Protein AF-A0A6P0LM79-F1 (afdb_monomer_lite)

pLDDT: mean 77.51, std 13.38, range [40.81, 94.69]

Sequence (126 aa):
MEVVPFTPPSRPTEFSALGYLFGRFDPNPSQEPNRSVKGTLVLKQGISFSAYMHQPLWKKLSTNPSFGEKKVYLWRVYFRITKAGKLAQIQIKKFIPLEGKTTLRHSPSDKRVDQFRVRGLIHDVK

Radius of gyration: 17.4 Å; chains: 1; bounding box: 37×23×60 Å

Structure (mmCIF, N/CA/C/O backbone):
data_AF-A0A6P0LM79-F1
#
_entry.id   AF-A0A6P0LM79-F1
#
loop_
_atom_site.group_PDB
_atom_site.id
_atom_site.type_symbol
_atom_site.label_atom_id
_atom_site.label_alt_id
_atom_site.label_comp_id
_atom_site.label_asym_id
_atom_site.label_entity_id
_atom_site.label_seq_id
_atom_site.pdbx_PDB_ins_code
_atom_site.Cartn_x
_atom_site.Cartn_y
_atom_site.Cartn_z
_atom_site.occupancy
_atom_site.B_iso_or_equiv
_atom_site.auth_seq_id
_atom_site.auth_comp_id
_atom_site.auth_asym_id
_atom_site.auth_atom_id
_atom_site.pdbx_PDB_model_num
ATOM 1 N N . MET A 1 1 ? -1.493 11.142 -43.357 1.00 50.19 1 MET A N 1
ATOM 2 C CA . MET A 1 1 ? -0.809 10.870 -42.076 1.00 50.19 1 MET A CA 1
ATOM 3 C C . MET A 1 1 ? -0.569 9.377 -42.015 1.00 50.19 1 MET A C 1
ATOM 5 O O . MET A 1 1 ? -1.544 8.638 -41.981 1.00 50.19 1 MET A O 1
ATOM 9 N N . GLU A 1 2 ? 0.683 8.934 -42.094 1.00 54.84 2 GLU A N 1
ATOM 10 C CA . GLU A 1 2 ? 1.014 7.522 -41.884 1.00 54.84 2 GLU A CA 1
ATOM 11 C C . GLU A 1 2 ? 0.884 7.197 -40.396 1.00 54.84 2 GLU A C 1
ATOM 13 O O . GLU A 1 2 ? 1.470 7.866 -39.542 1.00 54.84 2 GLU A O 1
ATOM 18 N N . VAL A 1 3 ? 0.062 6.198 -40.081 1.00 57.62 3 VAL A N 1
ATOM 19 C CA . VAL A 1 3 ? -0.079 5.684 -38.720 1.00 57.62 3 VAL A CA 1
ATOM 20 C C . VAL A 1 3 ? 1.075 4.720 -38.499 1.00 57.62 3 VAL A C 1
ATOM 22 O O . VAL A 1 3 ? 1.054 3.600 -39.004 1.00 57.62 3 VAL A O 1
ATOM 25 N N . VAL A 1 4 ? 2.095 5.157 -37.766 1.00 69.44 4 VAL A N 1
ATOM 26 C CA . VAL A 1 4 ? 3.175 4.262 -37.342 1.00 69.44 4 VAL A CA 1
ATOM 27 C C . VAL A 1 4 ? 2.585 3.252 -36.348 1.00 69.44 4 VAL A C 1
ATOM 29 O O . VAL A 1 4 ? 2.022 3.672 -35.330 1.00 69.44 4 VAL A O 1
ATOM 32 N N . PRO A 1 5 ? 2.671 1.936 -36.613 1.00 74.00 5 PRO A N 1
ATOM 33 C CA . PRO A 1 5 ? 2.146 0.938 -35.698 1.00 74.00 5 PRO A CA 1
ATOM 34 C C . PRO A 1 5 ? 2.926 0.972 -34.382 1.00 74.00 5 PRO A C 1
ATOM 36 O O . PRO A 1 5 ? 4.158 0.921 -34.358 1.00 74.00 5 PRO A O 1
ATOM 39 N N . PHE A 1 6 ? 2.196 1.057 -33.268 1.00 72.31 6 PHE A N 1
ATOM 40 C CA . PHE A 1 6 ? 2.793 0.966 -31.942 1.00 72.31 6 PHE A CA 1
ATOM 41 C C . PHE A 1 6 ? 3.460 -0.401 -31.787 1.00 72.31 6 PHE A C 1
ATOM 43 O O . PHE A 1 6 ? 2.789 -1.434 -31.797 1.00 72.31 6 PHE A O 1
ATOM 50 N N . THR A 1 7 ? 4.780 -0.396 -31.626 1.00 68.75 7 THR A N 1
ATOM 51 C CA . THR A 1 7 ? 5.543 -1.608 -31.342 1.00 68.75 7 THR A CA 1
ATOM 52 C C . THR A 1 7 ? 5.870 -1.610 -29.851 1.00 68.75 7 THR A C 1
ATOM 54 O O . THR A 1 7 ? 6.510 -0.667 -29.378 1.00 68.75 7 THR A O 1
ATOM 57 N N . PRO A 1 8 ? 5.410 -2.604 -29.071 1.00 64.19 8 PRO A N 1
ATOM 58 C CA . PRO A 1 8 ? 5.726 -2.656 -27.654 1.00 64.19 8 PRO A CA 1
ATOM 59 C C . PRO A 1 8 ? 7.247 -2.782 -27.455 1.00 64.19 8 PRO A C 1
ATOM 61 O O . PRO A 1 8 ? 7.917 -3.462 -28.237 1.00 64.19 8 PRO A O 1
ATOM 64 N N . PRO A 1 9 ? 7.812 -2.139 -26.420 1.00 67.62 9 PRO A N 1
ATOM 65 C CA . PRO A 1 9 ? 9.248 -2.160 -26.181 1.00 67.62 9 PRO A CA 1
ATOM 66 C C . PRO A 1 9 ? 9.741 -3.588 -25.913 1.00 67.62 9 PRO A C 1
ATOM 68 O O . PRO A 1 9 ? 9.117 -4.352 -25.179 1.00 67.62 9 PRO A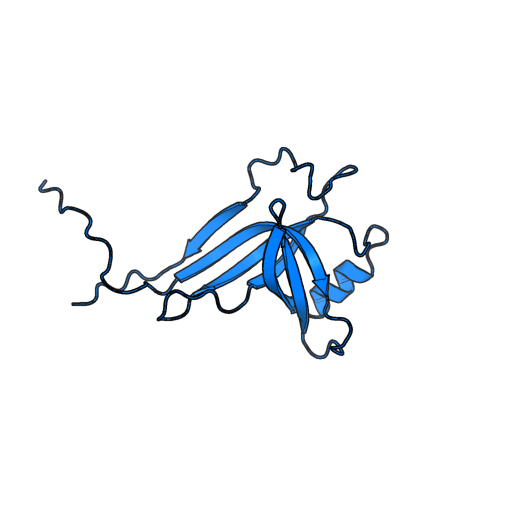 O 1
ATOM 71 N N . SER A 1 10 ? 10.906 -3.931 -26.471 1.00 71.94 10 SER A N 1
ATOM 72 C CA . SER A 1 10 ? 11.532 -5.259 -26.347 1.00 71.94 10 SER A CA 1
ATOM 73 C C . SER A 1 10 ? 12.045 -5.578 -24.936 1.00 71.94 10 SER A C 1
ATOM 75 O O . SER A 1 10 ? 12.388 -6.721 -24.634 1.00 71.94 10 SER A O 1
ATOM 77 N N . ARG A 1 11 ? 12.111 -4.573 -24.055 1.00 66.62 11 ARG A N 1
ATOM 78 C CA . ARG A 1 11 ? 12.527 -4.696 -22.654 1.00 66.62 11 ARG A CA 1
ATOM 79 C C . ARG A 1 11 ? 11.530 -3.978 -21.742 1.00 66.62 11 ARG A C 1
ATOM 81 O O . ARG A 1 11 ? 10.950 -2.976 -22.164 1.00 66.62 11 ARG A O 1
ATOM 88 N N . PRO A 1 12 ? 11.356 -4.428 -20.486 1.00 69.06 12 PRO A N 1
ATOM 89 C CA . PRO A 1 12 ? 10.475 -3.755 -19.541 1.00 69.06 12 PRO A CA 1
ATOM 90 C C . PRO A 1 12 ? 10.884 -2.290 -19.342 1.00 69.06 12 PRO A C 1
ATOM 92 O O . PRO A 1 12 ? 12.010 -1.993 -18.943 1.00 69.06 12 PRO A O 1
ATOM 95 N N . THR A 1 13 ? 9.965 -1.367 -19.617 1.00 70.38 13 THR A N 1
ATOM 96 C CA . THR A 1 13 ? 10.197 0.071 -19.446 1.00 70.38 13 THR A CA 1
ATOM 97 C C . THR A 1 13 ? 10.089 0.446 -17.982 1.00 70.38 13 THR A C 1
ATOM 99 O O . THR A 1 13 ? 9.066 0.178 -17.364 1.00 70.38 13 THR A O 1
ATOM 102 N N . GLU A 1 14 ? 11.090 1.123 -17.421 1.00 74.31 14 GLU A N 1
ATOM 103 C CA . GLU A 1 14 ? 10.956 1.657 -16.069 1.00 74.31 14 GLU A CA 1
ATOM 104 C C . GLU A 1 14 ? 9.824 2.686 -15.992 1.00 74.31 14 GLU A C 1
ATOM 106 O O . GLU A 1 14 ? 9.811 3.695 -16.697 1.00 74.31 14 GLU A O 1
ATOM 111 N N . PHE A 1 15 ? 8.895 2.476 -15.066 1.00 77.38 15 PHE A N 1
ATOM 112 C CA . PHE A 1 15 ? 7.889 3.471 -14.738 1.00 77.38 15 PHE A CA 1
ATOM 113 C C . PHE A 1 15 ? 7.689 3.579 -13.232 1.00 77.38 15 PHE A C 1
ATOM 115 O O . PHE A 1 15 ? 8.032 2.693 -12.442 1.00 77.38 15 PHE A O 1
ATOM 122 N N . SER A 1 16 ? 7.106 4.703 -12.843 1.00 82.00 16 SER A N 1
ATOM 123 C CA . SER A 1 16 ? 6.548 4.914 -11.519 1.00 82.00 16 SER A CA 1
ATOM 124 C C . SER A 1 16 ? 5.048 5.137 -11.639 1.00 82.00 16 SER A C 1
ATOM 126 O O . SER A 1 16 ? 4.558 5.606 -12.664 1.00 82.00 16 SER A O 1
ATOM 128 N N . ALA A 1 17 ? 4.292 4.803 -10.607 1.00 86.00 17 ALA A N 1
ATOM 129 C CA . ALA A 1 17 ? 2.864 5.063 -10.586 1.00 86.00 17 ALA A CA 1
ATOM 130 C C . ALA A 1 17 ? 2.444 5.593 -9.224 1.00 86.00 17 ALA A C 1
ATOM 132 O O . ALA A 1 17 ? 2.979 5.200 -8.185 1.00 86.00 17 ALA A O 1
ATOM 133 N N . LEU A 1 18 ? 1.471 6.498 -9.249 1.00 88.62 18 LEU A N 1
ATOM 134 C CA . LEU A 1 18 ? 0.784 6.999 -8.073 1.00 88.62 18 LEU A CA 1
ATOM 135 C C . LEU A 1 18 ? -0.700 6.706 -8.246 1.00 88.62 18 LEU A C 1
ATOM 137 O O . LEU A 1 18 ? -1.300 7.134 -9.229 1.00 88.62 18 LEU A O 1
ATOM 141 N N . GLY A 1 19 ? -1.296 6.004 -7.298 1.00 88.12 19 GLY A N 1
ATOM 142 C CA . GLY A 1 19 ? -2.683 5.580 -7.422 1.00 88.12 19 GLY A CA 1
ATOM 143 C C . GLY A 1 19 ? -3.321 5.278 -6.088 1.00 88.12 19 GLY A C 1
ATOM 144 O O . GLY A 1 19 ? -2.762 5.601 -5.035 1.00 88.12 19 GLY A O 1
ATOM 145 N N . TYR A 1 20 ? -4.496 4.671 -6.154 1.00 88.62 20 TYR A N 1
ATOM 146 C CA . TYR A 1 20 ? -5.235 4.223 -4.989 1.00 88.62 20 TYR A CA 1
ATOM 147 C C . TYR A 1 20 ? -5.414 2.711 -5.027 1.00 88.62 20 TYR A C 1
ATOM 149 O O . TYR A 1 20 ? -5.761 2.166 -6.064 1.00 88.62 20 TYR A O 1
ATOM 157 N N . LEU A 1 21 ? -5.187 2.056 -3.893 1.00 89.56 21 LEU A N 1
ATOM 158 C CA . LEU A 1 21 ? -5.421 0.628 -3.705 1.00 89.56 21 LEU A CA 1
ATOM 159 C C . LEU A 1 21 ? -6.375 0.409 -2.541 1.00 89.56 21 LEU A C 1
ATOM 161 O O . LEU A 1 21 ? -6.172 0.964 -1.459 1.00 89.56 21 LEU A O 1
ATOM 165 N N . PHE A 1 22 ? -7.393 -0.419 -2.746 1.00 88.94 22 PHE A N 1
ATOM 166 C CA . PHE A 1 22 ? -8.280 -0.850 -1.671 1.00 88.94 22 PHE A CA 1
ATOM 167 C C . PHE A 1 22 ? -7.721 -2.096 -0.978 1.00 88.94 22 PHE A C 1
ATOM 169 O O . PHE A 1 22 ? -7.542 -3.141 -1.604 1.00 88.94 22 PHE A O 1
ATOM 176 N N . GLY A 1 23 ? -7.471 -2.010 0.328 1.00 90.31 23 GLY A N 1
ATOM 177 C CA . GLY A 1 23 ? -6.933 -3.158 1.048 1.00 90.31 23 GLY A CA 1
ATOM 178 C C . GLY A 1 23 ? -6.688 -2.938 2.531 1.00 90.31 23 GLY A C 1
ATOM 179 O O . GLY A 1 23 ? -7.041 -1.906 3.105 1.00 90.31 23 GLY A O 1
ATOM 180 N N . ARG A 1 24 ? -6.043 -3.922 3.146 1.00 92.12 24 ARG A N 1
ATOM 181 C CA . ARG A 1 24 ? -5.604 -3.928 4.543 1.00 92.12 24 ARG A CA 1
ATOM 182 C C . ARG A 1 24 ? -4.081 -3.902 4.597 1.00 92.12 24 ARG A C 1
ATOM 184 O O . ARG A 1 24 ? -3.439 -4.604 3.824 1.00 92.12 24 ARG A O 1
ATOM 191 N N . PHE A 1 25 ? -3.516 -3.109 5.500 1.00 91.94 25 PHE A N 1
ATOM 192 C CA . PHE A 1 25 ? -2.076 -3.097 5.741 1.00 91.94 25 PHE A CA 1
ATOM 193 C C . PHE A 1 25 ? -1.756 -3.843 7.035 1.00 91.94 25 PHE A C 1
ATOM 195 O O . PHE A 1 25 ? -2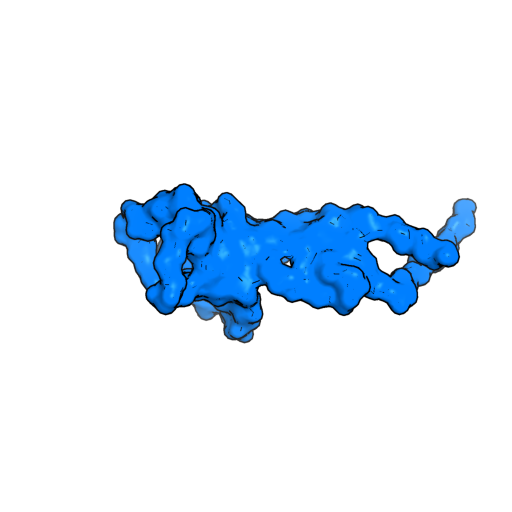.185 -3.417 8.105 1.00 91.94 25 PHE A O 1
ATOM 202 N N . ASP A 1 26 ? -0.985 -4.918 6.910 1.00 91.44 26 ASP A N 1
ATOM 203 C CA . ASP A 1 26 ? -0.535 -5.770 8.004 1.00 91.44 26 ASP A CA 1
ATOM 204 C C . ASP A 1 26 ? 0.931 -5.412 8.327 1.00 91.44 26 ASP A C 1
ATOM 206 O O . ASP A 1 26 ? 1.830 -5.774 7.556 1.00 91.44 26 ASP A O 1
ATOM 210 N N . PRO A 1 27 ? 1.207 -4.639 9.396 1.00 89.75 27 PRO A N 1
ATOM 211 C CA . PRO A 1 27 ? 2.569 -4.247 9.762 1.00 89.75 27 PRO A CA 1
ATOM 212 C C . PRO A 1 27 ? 3.391 -5.467 10.202 1.00 89.75 27 PRO A C 1
ATOM 214 O O . PRO A 1 27 ? 2.862 -6.394 10.809 1.00 89.75 27 PRO A O 1
ATOM 217 N N . ASN A 1 28 ? 4.698 -5.462 9.933 1.00 87.69 28 ASN A N 1
ATOM 218 C CA . ASN A 1 28 ? 5.594 -6.498 10.440 1.00 87.69 28 ASN A CA 1
ATOM 219 C C . ASN A 1 28 ? 5.872 -6.252 11.941 1.00 87.69 28 ASN A C 1
ATOM 221 O O . ASN A 1 28 ? 6.497 -5.237 12.263 1.00 87.69 28 ASN A O 1
ATOM 225 N N . PRO A 1 29 ? 5.444 -7.149 12.851 1.00 72.31 29 PRO A N 1
ATOM 226 C CA . PRO A 1 29 ? 5.555 -6.942 14.297 1.00 72.31 29 PRO A CA 1
ATOM 227 C C . PRO A 1 29 ? 7.001 -6.975 14.805 1.00 72.31 29 PRO A C 1
ATOM 229 O O . PRO A 1 29 ? 7.300 -6.396 15.843 1.00 72.31 29 PRO A O 1
ATOM 232 N N . SER A 1 30 ? 7.914 -7.619 14.075 1.00 67.38 30 SER A N 1
ATOM 233 C CA . SER A 1 30 ? 9.305 -7.822 14.500 1.00 67.38 30 SER A CA 1
ATOM 234 C C . SER A 1 30 ? 10.229 -6.642 14.184 1.00 67.38 30 SER A C 1
ATOM 236 O O . SER A 1 30 ? 11.442 -6.759 14.340 1.00 67.38 30 SER A O 1
ATOM 238 N N . GLN A 1 31 ? 9.696 -5.525 13.682 1.00 66.44 31 GLN A N 1
ATOM 239 C CA . GLN A 1 31 ? 10.507 -4.393 13.250 1.00 66.44 31 GLN A CA 1
ATOM 240 C C . GLN A 1 31 ? 10.186 -3.149 14.076 1.00 66.44 31 GLN A C 1
ATOM 242 O O . GLN A 1 31 ? 9.116 -2.557 13.927 1.00 66.44 31 GLN A O 1
ATOM 247 N N . GLU A 1 32 ? 11.140 -2.715 14.906 1.00 61.19 32 GLU A N 1
ATOM 248 C CA . GLU A 1 32 ? 11.034 -1.416 15.565 1.00 61.19 32 GLU A CA 1
ATOM 249 C C . GLU A 1 32 ? 10.929 -0.312 14.500 1.00 61.19 32 GLU A C 1
ATOM 251 O O . GLU A 1 32 ? 11.783 -0.216 13.602 1.00 61.19 32 GLU A O 1
ATOM 256 N N . PRO A 1 33 ? 9.887 0.536 14.545 1.00 62.78 33 PRO A N 1
ATOM 257 C CA . PRO A 1 33 ? 9.738 1.590 13.562 1.00 62.78 33 PRO A CA 1
ATOM 258 C C . PRO A 1 33 ? 10.821 2.635 13.814 1.00 62.78 33 PRO A C 1
ATOM 260 O O . PRO A 1 33 ? 10.646 3.479 14.677 1.00 62.78 33 PRO A O 1
ATOM 263 N N . ASN A 1 34 ? 11.925 2.632 13.070 1.00 71.19 34 ASN A N 1
ATOM 264 C CA . ASN A 1 34 ? 12.917 3.706 13.211 1.00 71.19 34 ASN A CA 1
ATOM 265 C C . ASN A 1 34 ? 12.572 4.882 12.270 1.00 71.19 34 ASN A C 1
ATOM 267 O O . ASN A 1 34 ? 12.278 5.991 12.706 1.00 71.19 34 ASN A O 1
ATOM 271 N N . ARG A 1 35 ? 12.464 4.627 10.953 1.00 82.31 35 ARG A N 1
ATOM 272 C CA . ARG A 1 35 ? 12.046 5.634 9.938 1.00 82.31 35 ARG A CA 1
ATOM 273 C C . ARG A 1 35 ? 10.761 5.281 9.182 1.00 82.31 35 ARG A C 1
ATOM 275 O O . ARG A 1 35 ? 10.055 6.161 8.677 1.00 82.31 35 ARG A O 1
ATOM 282 N N . SER A 1 36 ? 10.448 3.996 9.091 1.00 88.56 36 SER A N 1
ATOM 283 C CA . SER A 1 36 ? 9.286 3.475 8.374 1.00 88.56 36 SER A CA 1
ATOM 284 C C . SER A 1 36 ? 8.811 2.178 9.005 1.00 88.56 36 SER A C 1
ATOM 286 O O . SER A 1 36 ? 9.640 1.367 9.408 1.00 88.56 36 SER A O 1
ATOM 288 N N . VAL A 1 37 ? 7.502 1.960 9.001 1.00 90.31 37 VAL A N 1
ATOM 289 C CA . VAL A 1 37 ? 6.892 0.659 9.281 1.00 90.31 37 VAL A CA 1
ATOM 290 C C . VAL A 1 37 ? 6.795 -0.102 7.970 1.00 90.31 37 VAL A C 1
ATOM 292 O O . VAL A 1 37 ? 6.169 0.387 7.026 1.00 90.31 37 VAL A O 1
ATOM 295 N N . LYS A 1 38 ? 7.430 -1.272 7.893 1.00 92.25 38 LYS A N 1
ATOM 296 C CA . LYS A 1 38 ? 7.259 -2.204 6.772 1.00 92.25 38 LYS A CA 1
ATOM 297 C C . LYS A 1 38 ? 6.160 -3.206 7.103 1.00 92.25 38 LYS A C 1
ATOM 299 O O . LYS A 1 38 ? 5.860 -3.445 8.268 1.00 92.25 38 LYS A O 1
ATOM 304 N N . GLY A 1 39 ? 5.569 -3.788 6.076 1.00 92.62 39 GLY A N 1
ATOM 305 C CA . GLY A 1 39 ? 4.508 -4.768 6.222 1.00 92.62 39 GLY A CA 1
ATOM 306 C C . GLY A 1 39 ? 4.011 -5.255 4.872 1.00 92.62 39 GLY A C 1
ATOM 307 O O . GLY A 1 39 ? 4.668 -5.069 3.843 1.00 92.62 39 GLY A O 1
ATOM 308 N N . THR A 1 40 ? 2.821 -5.833 4.887 1.00 93.50 40 THR A N 1
ATOM 309 C CA . THR A 1 40 ? 2.164 -6.389 3.708 1.00 93.50 40 THR A CA 1
ATOM 310 C C . THR A 1 40 ? 0.863 -5.645 3.454 1.00 93.50 40 THR A C 1
ATOM 312 O O . THR A 1 40 ? 0.042 -5.485 4.351 1.00 93.50 40 THR A O 1
ATOM 315 N N . LEU A 1 41 ? 0.658 -5.182 2.223 1.00 92.75 41 LEU A N 1
ATOM 316 C CA . LEU A 1 41 ? -0.622 -4.644 1.775 1.00 92.75 41 LEU A CA 1
ATOM 317 C C . LEU A 1 41 ? -1.415 -5.757 1.082 1.00 92.75 41 LEU A C 1
ATOM 319 O O . LEU A 1 41 ? -1.021 -6.197 0.004 1.00 92.75 41 LEU A O 1
ATOM 323 N N . VAL A 1 42 ? -2.518 -6.187 1.695 1.00 91.75 42 VAL A N 1
ATOM 324 C CA . VAL A 1 42 ? -3.405 -7.260 1.218 1.00 91.75 42 VAL A CA 1
ATOM 325 C C . VAL A 1 42 ? -4.652 -6.660 0.566 1.00 91.75 42 VAL A C 1
ATOM 327 O O . VAL A 1 42 ? -5.364 -5.868 1.188 1.00 91.75 42 VAL A O 1
ATOM 330 N N . LEU A 1 43 ? -4.933 -7.039 -0.680 1.00 89.38 43 LEU A N 1
ATOM 331 C CA . LEU A 1 43 ? -6.070 -6.556 -1.473 1.00 89.38 43 LEU A CA 1
ATOM 332 C C . LEU A 1 43 ? -7.255 -7.545 -1.470 1.00 89.38 43 LEU A C 1
ATOM 334 O O . LEU A 1 43 ? -7.154 -8.673 -0.988 1.00 89.38 43 LEU A O 1
ATOM 338 N N . LYS A 1 44 ? -8.391 -7.134 -2.057 1.00 78.44 44 LYS A N 1
ATOM 339 C CA . LYS A 1 44 ? -9.677 -7.875 -2.121 1.00 78.44 44 LYS A CA 1
ATOM 340 C C . LYS A 1 44 ? -9.597 -9.308 -2.687 1.00 78.44 44 LYS A C 1
ATOM 342 O O . LYS A 1 44 ? -10.479 -10.116 -2.420 1.00 78.44 44 LYS A O 1
ATOM 347 N N . GLN A 1 45 ? -8.546 -9.642 -3.429 1.00 72.94 45 GLN A N 1
ATOM 348 C CA . GLN A 1 45 ? -8.368 -10.942 -4.091 1.00 72.94 45 GLN A CA 1
ATOM 349 C C . GLN A 1 45 ? -7.258 -11.794 -3.452 1.00 72.94 45 GLN A C 1
ATOM 351 O O . GLN A 1 45 ? -6.776 -12.741 -4.060 1.00 72.94 45 GLN A O 1
ATOM 356 N N . GLY A 1 46 ? -6.787 -11.427 -2.255 1.00 77.00 46 GLY A N 1
ATOM 357 C CA . GLY A 1 46 ? -5.637 -12.080 -1.615 1.00 77.00 46 GLY A CA 1
ATOM 358 C C . GLY A 1 46 ? -4.283 -11.678 -2.211 1.00 77.00 46 GLY A C 1
ATOM 359 O O . GLY A 1 46 ? -3.240 -12.024 -1.656 1.00 77.00 46 GLY A O 1
ATOM 360 N N . ILE A 1 47 ? -4.285 -10.887 -3.292 1.00 85.81 47 ILE A N 1
ATOM 361 C CA . ILE A 1 47 ? -3.081 -10.263 -3.847 1.00 85.81 47 ILE A CA 1
ATOM 362 C C . ILE A 1 47 ? -2.414 -9.444 -2.748 1.00 85.81 47 ILE A C 1
ATOM 364 O O . ILE A 1 47 ? -3.055 -8.617 -2.097 1.00 85.81 47 ILE A O 1
ATOM 368 N N . SER A 1 48 ? -1.125 -9.692 -2.555 1.00 90.69 48 SER A N 1
ATOM 369 C CA . SER A 1 48 ? -0.352 -9.118 -1.467 1.00 90.69 48 SER A CA 1
ATOM 370 C C . SER A 1 48 ? 0.921 -8.485 -2.003 1.00 90.69 48 SER A C 1
ATOM 372 O O . SER A 1 48 ? 1.626 -9.076 -2.820 1.00 90.69 48 SER A O 1
ATOM 374 N N . PHE A 1 49 ? 1.230 -7.285 -1.522 1.00 90.62 49 PHE A N 1
ATOM 375 C CA . PHE A 1 49 ? 2.438 -6.558 -1.890 1.00 90.62 49 PHE A CA 1
ATOM 376 C C . PHE A 1 49 ? 3.270 -6.230 -0.661 1.00 90.62 49 PHE A C 1
ATOM 378 O O . PHE A 1 49 ? 2.736 -5.795 0.360 1.00 90.62 49 PHE A O 1
ATOM 385 N N . SER A 1 50 ? 4.593 -6.350 -0.788 1.00 92.81 50 SER A N 1
ATOM 386 C CA . SER A 1 50 ? 5.499 -5.748 0.187 1.00 92.81 50 SER A CA 1
ATOM 387 C C . SER A 1 50 ? 5.322 -4.232 0.162 1.00 92.81 50 SER A C 1
ATOM 389 O O . SER A 1 50 ? 5.421 -3.594 -0.894 1.00 92.81 50 SER A O 1
ATOM 391 N N . ALA A 1 51 ? 5.047 -3.656 1.328 1.00 94.44 51 ALA A N 1
ATOM 392 C CA . ALA A 1 51 ? 4.730 -2.249 1.467 1.00 94.44 51 ALA A CA 1
ATOM 393 C C . ALA A 1 51 ? 5.421 -1.623 2.679 1.00 94.44 51 ALA A C 1
ATOM 395 O O . ALA A 1 51 ? 5.857 -2.301 3.611 1.00 94.44 51 ALA A O 1
ATOM 396 N N . TYR A 1 52 ? 5.530 -0.300 2.668 1.00 93.75 52 TYR A N 1
ATOM 397 C CA . TYR A 1 52 ? 5.976 0.457 3.827 1.00 93.75 52 TYR A CA 1
ATOM 398 C C . TYR A 1 52 ? 5.256 1.793 3.939 1.00 93.75 52 TYR A C 1
ATOM 400 O O . TYR A 1 52 ? 4.791 2.362 2.950 1.00 93.75 52 TYR A O 1
ATOM 408 N N . MET A 1 53 ? 5.229 2.333 5.151 1.00 92.94 53 MET A N 1
ATOM 409 C CA . MET A 1 53 ? 4.791 3.692 5.425 1.00 92.94 53 MET A CA 1
ATOM 410 C C . MET A 1 53 ? 5.776 4.414 6.330 1.00 92.94 53 MET A C 1
ATOM 412 O O . MET A 1 53 ? 6.426 3.811 7.180 1.00 92.94 53 MET A O 1
ATOM 416 N N . HIS A 1 54 ? 5.893 5.726 6.161 1.00 93.12 54 HIS A N 1
ATOM 417 C CA . HIS A 1 54 ? 6.741 6.524 7.039 1.00 93.12 54 HIS A CA 1
ATOM 418 C C . HIS A 1 54 ? 6.135 6.662 8.434 1.00 93.12 54 HIS A C 1
ATOM 420 O O . HIS A 1 54 ? 4.915 6.734 8.591 1.00 93.12 54 HIS A O 1
ATOM 426 N N . GLN A 1 55 ? 7.011 6.758 9.432 1.00 90.19 55 GLN A N 1
ATOM 427 C CA . GLN A 1 55 ? 6.648 6.851 10.846 1.00 90.19 55 GLN A CA 1
ATOM 428 C C . GLN A 1 55 ? 5.558 7.903 11.158 1.00 90.19 55 GLN A C 1
ATOM 430 O O . GLN A 1 55 ? 4.618 7.560 11.871 1.00 90.19 55 GLN A O 1
ATOM 435 N N . PRO A 1 56 ? 5.595 9.141 10.617 1.00 91.19 56 PRO A N 1
ATOM 436 C CA . PRO A 1 56 ? 4.548 10.132 10.890 1.00 91.19 56 PRO A CA 1
ATOM 437 C C . PRO A 1 56 ? 3.158 9.697 10.413 1.00 91.19 56 PRO A C 1
ATOM 439 O O . PRO A 1 56 ? 2.160 9.943 11.089 1.00 91.19 56 PRO A O 1
ATOM 442 N N . LEU A 1 57 ? 3.087 9.017 9.263 1.00 91.31 57 LEU A N 1
ATOM 443 C CA . LEU A 1 57 ? 1.829 8.487 8.741 1.00 91.31 57 LEU A CA 1
ATOM 444 C C . LEU A 1 57 ? 1.327 7.325 9.600 1.00 91.31 57 LEU A C 1
ATOM 446 O O . LEU A 1 57 ? 0.135 7.272 9.889 1.00 91.31 57 LEU A O 1
ATOM 450 N N . TRP A 1 58 ? 2.235 6.442 10.030 1.00 90.50 58 TRP A N 1
ATOM 451 C CA . TRP A 1 58 ? 1.902 5.352 10.944 1.00 90.50 58 TRP A CA 1
ATOM 452 C C . TRP A 1 58 ? 1.362 5.876 12.267 1.00 90.50 58 TRP A C 1
ATOM 454 O O . TRP A 1 58 ? 0.269 5.485 12.644 1.00 90.50 58 TRP A O 1
ATOM 464 N N . LYS A 1 59 ? 2.056 6.823 12.914 1.00 88.75 59 LYS A N 1
ATOM 465 C CA . LYS A 1 59 ? 1.596 7.445 14.165 1.00 88.75 59 LYS A CA 1
ATOM 466 C C . LYS A 1 59 ? 0.189 8.018 14.014 1.00 88.75 59 LYS A C 1
ATOM 468 O O . LYS A 1 59 ? -0.662 7.760 14.851 1.00 88.75 59 LYS A O 1
ATOM 473 N N . LYS A 1 60 ? -0.081 8.739 12.920 1.00 89.75 60 LYS A N 1
ATOM 474 C CA . LYS A 1 60 ? -1.414 9.295 12.633 1.00 89.75 60 LYS A CA 1
ATOM 475 C C . LYS A 1 60 ? -2.488 8.217 12.439 1.00 89.75 60 LYS A C 1
ATOM 477 O O . LYS A 1 60 ? -3.654 8.451 12.743 1.00 89.75 60 LYS A O 1
ATOM 482 N N . LEU A 1 61 ? -2.120 7.075 11.866 1.00 87.81 61 LEU A N 1
ATOM 483 C CA . LEU A 1 61 ? -3.026 5.953 11.659 1.00 87.81 61 LEU A CA 1
ATOM 484 C C . LEU A 1 61 ? -3.276 5.196 12.969 1.00 87.81 61 LEU A C 1
ATOM 486 O O . LEU A 1 61 ? -4.427 4.947 13.300 1.00 87.81 61 LEU A O 1
ATOM 490 N N . SER A 1 62 ? -2.222 4.874 13.720 1.00 84.44 62 SER A N 1
ATOM 491 C CA . SER A 1 62 ? -2.286 4.086 14.951 1.00 84.44 62 SER A CA 1
ATOM 492 C C . SER A 1 62 ? -2.982 4.818 16.096 1.00 84.44 62 SER A C 1
ATOM 494 O O . SER A 1 62 ? -3.555 4.173 16.963 1.00 84.44 62 SER A O 1
ATOM 496 N N . THR A 1 63 ? -2.953 6.156 16.110 1.00 84.88 63 THR A N 1
ATOM 497 C CA . THR A 1 63 ? -3.700 6.966 17.087 1.00 84.88 63 THR A CA 1
ATOM 498 C C . THR A 1 63 ? -5.153 7.210 16.686 1.00 84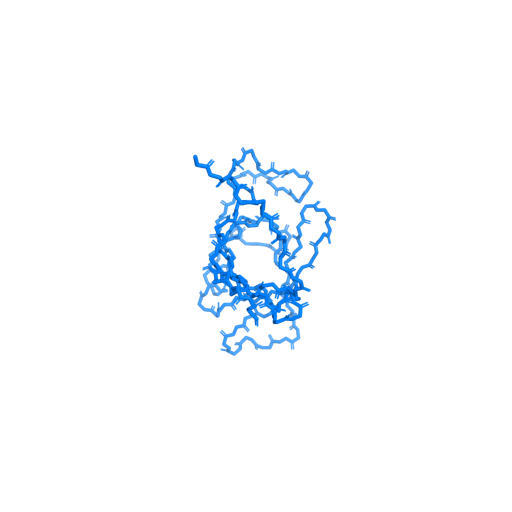.88 63 THR A C 1
ATOM 500 O O . THR A 1 63 ? -5.898 7.829 17.443 1.00 84.88 63 THR A O 1
ATOM 503 N N . ASN A 1 64 ? -5.586 6.755 15.506 1.00 80.56 64 ASN A N 1
ATOM 504 C CA . ASN A 1 64 ? -6.979 6.880 15.106 1.00 80.56 64 ASN A CA 1
ATOM 505 C C . ASN A 1 64 ? -7.832 5.901 15.941 1.00 80.56 64 ASN A C 1
ATOM 507 O O . ASN A 1 64 ? -7.604 4.698 15.847 1.00 80.56 64 ASN A O 1
ATOM 511 N N . PRO A 1 65 ? -8.852 6.359 16.692 1.00 73.06 65 PRO A N 1
ATOM 512 C CA . PRO A 1 65 ? -9.683 5.487 17.536 1.00 73.06 65 PRO A CA 1
ATOM 513 C C . PRO A 1 65 ? -10.417 4.398 16.750 1.00 73.06 65 PRO A C 1
ATOM 515 O O . PRO A 1 65 ? -10.805 3.368 17.284 1.00 73.06 65 PRO A O 1
ATOM 518 N N . SER A 1 66 ? -10.633 4.644 15.458 1.00 69.12 66 SER A N 1
ATOM 519 C CA . SER A 1 66 ? -11.269 3.710 14.540 1.00 69.12 66 SER A CA 1
ATOM 520 C C . SER A 1 66 ? -10.264 2.811 13.814 1.00 69.12 66 SER A C 1
ATOM 522 O O . SER A 1 66 ? -10.664 2.139 12.861 1.00 69.12 66 SER A O 1
ATOM 524 N N . PHE A 1 67 ? -8.978 2.850 14.166 1.00 73.50 67 PHE A N 1
ATOM 525 C CA . PHE A 1 67 ? -7.962 1.933 13.662 1.00 73.50 67 PHE A CA 1
ATOM 526 C C . PHE A 1 67 ? -8.141 0.548 14.280 1.00 73.50 67 PHE A C 1
ATOM 528 O O . PHE A 1 67 ? -8.507 0.400 15.440 1.00 73.50 67 PHE A O 1
ATOM 535 N N . GLY A 1 68 ? -7.890 -0.480 13.480 1.00 68.38 68 GLY A N 1
ATOM 536 C CA . GLY A 1 68 ? -7.885 -1.860 13.934 1.00 68.38 68 GLY A CA 1
ATOM 537 C C . GLY A 1 68 ? -7.145 -2.715 12.923 1.00 68.38 68 GLY A C 1
ATOM 538 O O . GLY A 1 68 ? -7.229 -2.460 11.721 1.00 68.38 68 GLY A O 1
ATOM 539 N N . GLU A 1 69 ? -6.444 -3.742 13.397 1.00 63.59 69 GLU A N 1
ATOM 540 C CA . GLU A 1 69 ? -5.575 -4.598 12.574 1.00 63.59 69 GLU A CA 1
ATOM 541 C C . GLU A 1 69 ? -6.296 -5.246 11.388 1.00 63.59 69 GLU A C 1
ATOM 543 O O . GLU A 1 69 ? -5.679 -5.575 10.387 1.00 63.59 69 GLU A O 1
ATOM 548 N N . LYS A 1 70 ? -7.621 -5.419 11.464 1.00 71.62 70 LYS A N 1
ATOM 549 C CA . LYS A 1 70 ? -8.435 -6.026 10.398 1.00 71.62 70 LYS A CA 1
ATOM 550 C C . LYS A 1 70 ? -9.145 -5.007 9.506 1.00 71.62 70 LYS A C 1
ATOM 552 O O . LYS A 1 70 ? -9.947 -5.397 8.658 1.00 71.62 70 LYS A O 1
ATOM 557 N N . LYS A 1 71 ? -8.885 -3.712 9.691 1.00 83.31 71 LYS A N 1
ATOM 558 C CA . LYS A 1 71 ? -9.595 -2.655 8.976 1.00 83.31 71 LYS A CA 1
ATOM 559 C C . LYS A 1 71 ? -9.009 -2.415 7.589 1.00 83.31 71 LYS A C 1
ATOM 561 O O . LYS A 1 71 ? -7.797 -2.421 7.384 1.00 83.31 71 LYS A O 1
ATOM 566 N N . VAL A 1 72 ? -9.902 -2.179 6.637 1.00 88.00 72 VAL A N 1
ATOM 567 C CA . VAL A 1 72 ? -9.557 -1.819 5.262 1.00 88.00 72 VAL A CA 1
ATOM 568 C C . VAL A 1 72 ? -9.621 -0.312 5.064 1.00 88.00 72 VAL A C 1
ATOM 570 O O . VAL A 1 72 ? -10.430 0.383 5.681 1.00 88.00 72 VAL A O 1
ATOM 573 N N . TYR A 1 73 ? -8.772 0.183 4.174 1.00 88.75 73 TYR A N 1
ATOM 574 C CA . TYR A 1 73 ? -8.695 1.586 3.792 1.00 88.75 73 TYR A CA 1
ATOM 575 C C . TYR A 1 73 ? -8.527 1.693 2.281 1.00 88.75 73 TYR A C 1
ATOM 577 O O . TYR A 1 73 ? -8.134 0.735 1.606 1.00 88.75 73 TYR A O 1
ATOM 585 N N . LEU A 1 74 ? -8.774 2.891 1.759 1.00 89.12 74 LEU A N 1
ATOM 586 C CA . LEU A 1 74 ? -8.267 3.271 0.451 1.00 89.12 74 LEU A CA 1
ATOM 587 C C . LEU A 1 74 ? -6.887 3.913 0.639 1.00 89.12 74 LEU A C 1
ATOM 589 O O . LEU A 1 74 ? -6.741 4.984 1.236 1.00 89.12 74 LEU A O 1
ATOM 593 N N . TRP A 1 75 ? -5.854 3.236 0.156 1.00 91.50 75 TRP A N 1
ATOM 594 C CA . TRP A 1 75 ? -4.464 3.641 0.305 1.00 91.50 75 TRP A CA 1
ATOM 595 C C . TRP A 1 75 ? -4.012 4.401 -0.924 1.00 91.50 75 TRP A C 1
ATOM 597 O O . TRP A 1 75 ? -3.992 3.848 -2.018 1.00 91.50 75 TRP A O 1
ATOM 607 N N . ARG A 1 76 ? -3.569 5.647 -0.756 1.00 92.19 76 ARG A N 1
ATOM 608 C CA . ARG A 1 76 ? -2.798 6.305 -1.809 1.00 92.19 76 ARG A CA 1
ATOM 609 C C . ARG A 1 76 ? -1.392 5.731 -1.789 1.00 92.19 76 ARG A C 1
ATOM 611 O O . ARG A 1 76 ? -0.683 5.882 -0.789 1.00 92.19 76 ARG A O 1
ATOM 618 N N . VAL A 1 77 ? -0.986 5.121 -2.887 1.00 92.81 77 VAL A N 1
ATOM 619 C CA . VAL A 1 77 ? 0.274 4.394 -3.001 1.00 92.81 77 VAL A CA 1
ATOM 620 C C . VAL A 1 77 ? 1.148 4.961 -4.103 1.00 92.81 77 VAL A C 1
ATOM 622 O O . VAL A 1 77 ? 0.648 5.459 -5.110 1.00 92.81 77 VAL A O 1
ATOM 625 N N . TYR A 1 78 ? 2.457 4.873 -3.900 1.00 92.06 78 TYR A N 1
ATOM 626 C CA . TYR A 1 78 ? 3.482 5.128 -4.899 1.00 92.06 78 TYR A CA 1
ATOM 627 C C . TYR A 1 78 ? 4.330 3.872 -5.072 1.00 92.06 78 TYR A C 1
ATOM 629 O O . TYR A 1 78 ? 4.747 3.277 -4.079 1.00 92.06 78 TYR A O 1
ATOM 637 N N . PHE A 1 79 ? 4.625 3.487 -6.306 1.00 89.12 79 PHE A N 1
ATOM 638 C CA . PHE A 1 79 ? 5.598 2.435 -6.581 1.00 89.12 79 PHE A CA 1
ATOM 639 C C . PHE A 1 79 ? 6.416 2.755 -7.827 1.00 89.12 79 PHE A C 1
ATOM 641 O O . PHE A 1 79 ? 6.016 3.565 -8.664 1.00 89.12 79 PHE A O 1
ATOM 648 N N . ARG A 1 80 ? 7.568 2.097 -7.941 1.00 85.44 80 ARG A N 1
ATOM 649 C CA . ARG A 1 80 ? 8.440 2.11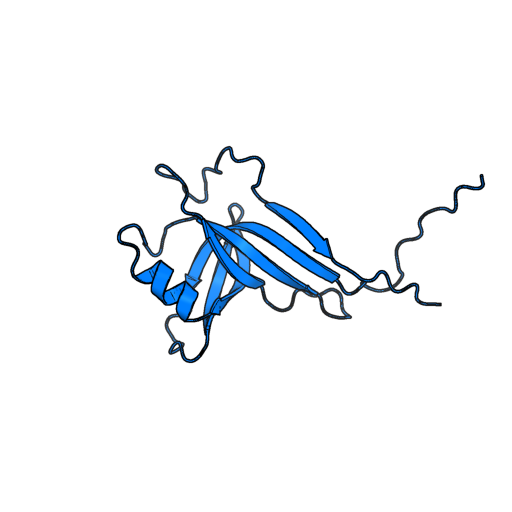5 -9.115 1.00 85.44 80 ARG A CA 1
ATOM 650 C C . ARG A 1 80 ? 8.772 0.678 -9.495 1.00 85.44 80 ARG A C 1
ATOM 652 O O . ARG A 1 80 ? 8.932 -0.165 -8.607 1.00 85.44 80 ARG A O 1
ATOM 659 N N . ILE A 1 81 ? 8.877 0.413 -10.792 1.00 83.44 81 ILE A N 1
ATOM 660 C CA . ILE A 1 81 ? 9.402 -0.857 -11.287 1.00 83.44 81 ILE A CA 1
ATOM 661 C C . ILE A 1 81 ? 10.899 -0.756 -11.598 1.00 83.44 81 ILE A C 1
ATOM 663 O O . ILE A 1 81 ? 11.410 0.311 -11.939 1.00 83.44 81 ILE A O 1
ATOM 667 N N . THR A 1 82 ? 11.611 -1.867 -11.442 1.00 80.00 82 THR A N 1
ATOM 668 C CA . THR A 1 82 ? 13.034 -1.985 -11.787 1.00 80.00 82 THR A CA 1
ATOM 669 C C . THR A 1 82 ? 13.232 -2.107 -13.302 1.00 80.00 82 THR A C 1
ATOM 671 O O . THR A 1 82 ? 12.279 -2.400 -14.024 1.00 80.00 82 THR A O 1
ATOM 674 N N . LYS A 1 83 ? 14.481 -1.997 -13.789 1.00 74.25 83 LYS A N 1
ATOM 675 C CA . LYS A 1 83 ? 14.859 -2.313 -15.189 1.00 74.25 83 LYS A CA 1
ATOM 676 C C . LYS A 1 83 ? 14.384 -3.688 -15.672 1.00 74.25 83 LYS A C 1
ATOM 678 O O . LYS A 1 83 ? 14.202 -3.893 -16.863 1.00 74.25 83 LYS A O 1
ATOM 683 N N . ALA A 1 84 ? 14.199 -4.637 -14.753 1.00 77.19 84 ALA A N 1
ATOM 684 C CA . ALA A 1 84 ? 13.706 -5.980 -15.053 1.00 77.19 84 ALA A CA 1
ATOM 685 C C . ALA A 1 84 ? 12.167 -6.078 -15.040 1.00 77.19 84 ALA A C 1
ATOM 687 O O . ALA A 1 84 ? 11.627 -7.180 -15.056 1.00 77.19 84 ALA A O 1
ATOM 688 N N . GLY A 1 85 ? 11.450 -4.955 -14.932 1.00 71.75 85 GLY A N 1
ATOM 689 C CA . GLY A 1 85 ? 9.987 -4.923 -14.885 1.00 71.75 85 GLY A CA 1
ATOM 690 C C . GLY A 1 85 ? 9.382 -5.355 -13.550 1.00 71.75 85 GLY A C 1
ATOM 691 O O . GLY A 1 85 ? 8.169 -5.509 -13.448 1.00 71.75 85 GLY A O 1
ATOM 692 N N . LYS A 1 86 ? 10.201 -5.566 -12.513 1.00 80.19 86 LYS A N 1
ATOM 693 C CA . LYS A 1 86 ? 9.725 -6.061 -11.214 1.00 80.19 86 LYS A CA 1
ATOM 694 C C . LYS A 1 86 ? 9.296 -4.907 -10.317 1.00 80.19 86 LYS A C 1
ATOM 696 O O . LYS A 1 86 ? 10.001 -3.903 -10.218 1.00 80.19 86 LYS A O 1
ATOM 701 N N . LEU A 1 87 ? 8.179 -5.078 -9.613 1.00 80.19 87 LEU A N 1
ATOM 702 C CA . LEU A 1 87 ? 7.768 -4.175 -8.541 1.00 80.19 87 LEU A CA 1
ATOM 703 C C . LEU A 1 87 ? 8.791 -4.252 -7.398 1.00 80.19 87 LEU A C 1
ATOM 705 O O . LEU A 1 87 ? 9.044 -5.338 -6.884 1.00 80.19 87 LEU A O 1
ATOM 709 N N . ALA A 1 88 ? 9.376 -3.121 -6.999 1.00 75.25 88 ALA A N 1
ATOM 710 C CA . ALA A 1 88 ? 10.327 -3.104 -5.887 1.00 75.25 88 ALA A CA 1
ATOM 711 C C . ALA A 1 88 ? 9.605 -3.190 -4.529 1.00 75.25 88 ALA A C 1
ATOM 713 O O . ALA A 1 88 ? 9.611 -4.224 -3.868 1.00 75.25 88 ALA A O 1
ATOM 714 N N . GLN A 1 89 ? 8.964 -2.093 -4.117 1.00 84.06 89 GLN A N 1
ATOM 715 C CA . GLN A 1 89 ? 8.172 -2.009 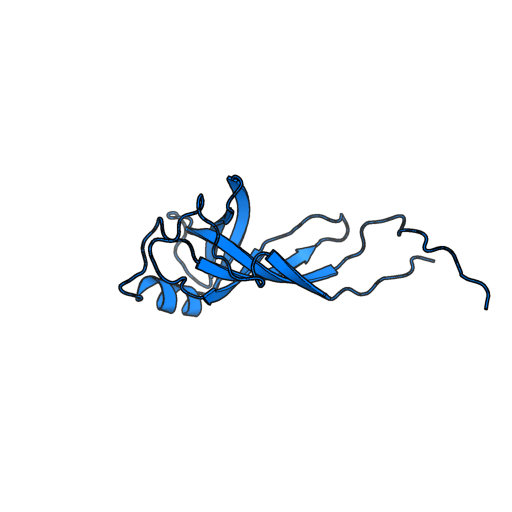-2.892 1.00 84.06 89 GLN A CA 1
ATOM 716 C C . GLN A 1 89 ? 7.112 -0.915 -3.038 1.00 84.06 89 GLN A C 1
ATOM 718 O O . GLN A 1 89 ? 7.370 0.129 -3.646 1.00 84.06 89 GLN A O 1
ATOM 723 N N . ILE A 1 90 ? 5.930 -1.135 -2.463 1.00 91.94 90 ILE A N 1
ATOM 724 C CA . ILE A 1 90 ? 4.872 -0.128 -2.438 1.00 91.94 90 ILE A CA 1
ATOM 725 C C . ILE A 1 90 ? 5.092 0.830 -1.269 1.00 91.94 90 ILE A C 1
ATOM 727 O O . ILE A 1 90 ? 5.124 0.437 -0.105 1.00 91.94 90 ILE A O 1
ATOM 731 N N . GLN A 1 91 ? 5.176 2.118 -1.565 1.00 94.69 91 GLN A N 1
ATOM 732 C CA . GLN A 1 91 ? 5.157 3.161 -0.555 1.00 94.69 91 GLN A CA 1
ATOM 733 C C . GLN A 1 91 ? 3.727 3.645 -0.324 1.00 94.69 91 GLN A C 1
ATOM 735 O O . GLN A 1 91 ? 3.105 4.233 -1.210 1.00 94.69 91 GLN A O 1
ATOM 740 N N . ILE A 1 92 ? 3.226 3.492 0.897 1.00 94.69 92 ILE A N 1
ATOM 741 C CA . ILE A 1 92 ? 1.955 4.074 1.320 1.00 94.69 92 ILE A CA 1
ATOM 742 C C . ILE A 1 92 ? 2.184 5.553 1.651 1.00 94.69 92 ILE A C 1
ATOM 744 O O . ILE A 1 92 ? 2.992 5.911 2.511 1.00 94.69 92 ILE A O 1
ATOM 748 N N . LYS A 1 93 ? 1.469 6.427 0.940 1.00 94.00 93 LYS A N 1
ATOM 749 C CA . LYS A 1 93 ? 1.584 7.889 1.044 1.00 94.00 93 LYS A CA 1
ATOM 750 C C . LYS A 1 93 ? 0.454 8.517 1.851 1.00 94.00 93 LYS A C 1
ATOM 752 O O . LYS A 1 93 ? 0.647 9.577 2.438 1.00 94.00 93 LYS A O 1
ATOM 757 N N . LYS A 1 94 ? -0.735 7.912 1.835 1.00 91.88 94 LYS A N 1
ATOM 758 C CA . LYS A 1 94 ? -1.922 8.408 2.542 1.00 91.88 94 LYS A CA 1
ATOM 759 C C . LYS A 1 94 ? -2.897 7.260 2.779 1.00 91.88 94 LYS A C 1
ATOM 761 O O . LYS A 1 94 ? -3.014 6.383 1.929 1.00 91.88 94 LYS A O 1
ATOM 766 N N . PHE A 1 95 ? -3.622 7.312 3.888 1.00 89.75 95 PHE A N 1
ATOM 767 C CA . PHE A 1 95 ? -4.800 6.483 4.118 1.00 89.75 95 PHE A CA 1
ATOM 768 C C . PHE A 1 95 ? -6.057 7.342 4.013 1.00 89.75 95 PHE A C 1
ATOM 770 O O . PHE A 1 95 ? -6.062 8.506 4.427 1.00 89.75 95 PHE A O 1
ATOM 777 N N . ILE A 1 96 ? -7.109 6.775 3.438 1.00 87.75 96 ILE A N 1
ATOM 778 C CA . ILE A 1 96 ? -8.439 7.367 3.387 1.00 87.75 96 ILE A CA 1
ATOM 779 C C . ILE A 1 96 ? -9.368 6.376 4.097 1.00 87.75 96 ILE A C 1
ATOM 781 O O . ILE A 1 96 ? -9.469 5.226 3.653 1.00 87.75 96 ILE A O 1
ATOM 785 N N . PRO A 1 97 ? -9.971 6.767 5.235 1.00 83.12 97 PRO A N 1
ATOM 786 C CA . PRO A 1 97 ? -10.937 5.923 5.918 1.00 83.12 97 PRO A CA 1
ATOM 787 C C . PRO A 1 97 ? -12.150 5.707 5.016 1.00 83.12 97 PRO A C 1
ATOM 789 O O . PRO A 1 97 ? -12.566 6.605 4.288 1.00 83.12 97 PRO A O 1
ATOM 792 N N . LEU A 1 98 ? -12.687 4.497 5.067 1.00 78.56 98 LEU A N 1
ATOM 793 C CA . LEU A 1 98 ? -13.901 4.125 4.358 1.00 78.56 98 LEU A CA 1
ATOM 794 C C . LEU A 1 98 ? -15.073 4.191 5.330 1.00 78.56 98 LEU A C 1
ATOM 796 O O . LEU A 1 98 ? -14.926 3.832 6.502 1.00 78.56 98 LEU A O 1
ATOM 800 N N . GLU A 1 99 ? -16.215 4.661 4.846 1.00 71.19 99 GLU A N 1
ATOM 801 C CA . GLU A 1 99 ? -17.445 4.716 5.630 1.00 71.19 99 GLU A CA 1
ATOM 802 C C . GLU A 1 99 ? -18.059 3.313 5.791 1.00 71.19 99 GLU A C 1
ATOM 804 O O . GLU A 1 99 ? -17.848 2.411 4.974 1.00 71.19 99 GLU A O 1
ATOM 809 N N . GLY A 1 100 ? -18.803 3.113 6.881 1.00 66.75 100 GLY A N 1
ATOM 810 C CA . GLY A 1 100 ? -19.518 1.865 7.162 1.00 66.75 100 GLY A CA 1
ATOM 811 C C . GLY A 1 100 ? -18.637 0.646 7.489 1.00 66.75 100 GLY A C 1
ATOM 812 O O . GLY A 1 100 ? -17.433 0.740 7.739 1.00 66.75 100 GLY A O 1
ATOM 813 N N . LYS A 1 101 ? -19.258 -0.543 7.507 1.00 63.25 101 LYS A N 1
ATOM 814 C CA . LYS A 1 101 ? -18.596 -1.840 7.758 1.00 63.25 101 LYS A CA 1
ATOM 815 C C . LYS A 1 101 ? -17.965 -2.400 6.476 1.00 63.25 101 LYS A C 1
ATOM 817 O O . LYS A 1 101 ? -18.301 -3.495 6.028 1.00 63.25 101 LYS A O 1
ATOM 822 N N . THR A 1 102 ? -17.060 -1.640 5.864 1.00 70.00 102 THR A N 1
ATOM 823 C CA . THR A 1 102 ? -16.348 -2.099 4.662 1.00 70.00 102 THR A CA 1
ATOM 824 C C . THR A 1 102 ? -15.356 -3.209 5.034 1.00 70.00 102 THR A C 1
ATOM 826 O O . THR A 1 102 ? -14.646 -3.116 6.034 1.00 70.00 102 THR A O 1
ATOM 829 N N . THR A 1 103 ? -15.312 -4.285 4.247 1.00 73.75 103 THR A N 1
ATOM 830 C CA . THR A 1 103 ? -14.438 -5.456 4.462 1.00 73.75 103 THR A CA 1
ATOM 831 C C . THR A 1 103 ? -13.756 -5.824 3.152 1.00 73.75 103 THR A C 1
ATOM 833 O O . THR A 1 103 ? -14.247 -5.445 2.098 1.00 73.75 103 THR A O 1
ATOM 836 N N . LEU A 1 104 ? -12.674 -6.612 3.166 1.00 71.75 104 LEU A N 1
ATOM 837 C CA . LEU A 1 104 ? -12.021 -7.038 1.915 1.00 71.75 104 LEU A CA 1
ATOM 838 C C . LEU A 1 104 ? -12.994 -7.712 0.929 1.00 71.75 104 LEU A C 1
ATOM 840 O O . LEU A 1 104 ? -12.833 -7.552 -0.273 1.00 71.75 104 LEU A O 1
ATOM 844 N N . ARG A 1 105 ? -14.033 -8.405 1.419 1.00 67.31 105 ARG A N 1
ATOM 845 C CA . ARG A 1 105 ? -15.059 -9.049 0.577 1.00 67.31 105 ARG A CA 1
ATOM 846 C C . ARG A 1 105 ? -16.004 -8.044 -0.096 1.00 67.31 105 ARG A C 1
ATOM 848 O O . ARG A 1 105 ? -16.469 -8.296 -1.205 1.00 67.31 105 ARG A O 1
ATOM 855 N N . HIS A 1 106 ? -16.239 -6.894 0.532 1.00 67.56 106 HIS A N 1
ATOM 856 C CA . HIS A 1 106 ? -17.191 -5.880 0.084 1.00 67.56 106 HIS A CA 1
ATOM 857 C C . HIS A 1 106 ? -16.432 -4.621 -0.336 1.00 67.56 106 HIS A C 1
ATOM 859 O O . HIS A 1 106 ? -15.986 -3.845 0.505 1.00 67.56 106 HIS A O 1
ATOM 865 N N . SER A 1 107 ? -16.258 -4.438 -1.647 1.00 60.28 107 SER A N 1
ATOM 866 C CA . SER A 1 107 ? -15.578 -3.247 -2.171 1.00 60.28 107 SER A CA 1
ATOM 867 C C . SER A 1 107 ? -16.428 -2.003 -1.914 1.00 60.28 107 SER A C 1
ATOM 869 O O . SER A 1 107 ? -17.649 -2.086 -2.069 1.00 60.28 107 SER A O 1
ATOM 871 N N . PRO A 1 108 ? -15.816 -0.848 -1.609 1.00 63.81 108 PRO A N 1
ATOM 872 C CA . PRO A 1 108 ? -16.526 0.417 -1.702 1.00 63.81 108 PRO A CA 1
ATOM 873 C C . PRO A 1 108 ? -17.062 0.609 -3.130 1.00 63.81 108 PRO A C 1
ATOM 875 O O . PRO A 1 108 ? -16.418 0.186 -4.093 1.00 63.81 108 PRO A O 1
ATOM 878 N N . SER A 1 109 ? -18.212 1.277 -3.266 1.00 58.31 109 SER A N 1
ATOM 879 C CA . SER A 1 109 ? -18.783 1.708 -4.556 1.00 58.31 109 SER A CA 1
ATOM 880 C C . SER A 1 109 ? -17.996 2.855 -5.212 1.00 58.31 109 SER A C 1
ATOM 882 O O . SER A 1 109 ? -18.402 3.386 -6.246 1.00 58.31 109 SER A O 1
ATOM 884 N N . ASP A 1 110 ? -16.876 3.265 -4.608 1.00 59.53 110 ASP A N 1
ATOM 885 C CA . ASP A 1 110 ? -16.076 4.394 -5.059 1.00 59.53 110 ASP A CA 1
ATOM 886 C C . ASP A 1 110 ? -15.381 4.058 -6.386 1.00 59.53 110 ASP A C 1
ATOM 888 O O . ASP A 1 110 ? -14.525 3.176 -6.467 1.00 59.53 110 ASP A O 1
ATOM 892 N N . LYS A 1 111 ? -15.720 4.813 -7.434 1.00 56.94 111 LYS A N 1
ATOM 893 C CA . LYS A 1 111 ? -15.136 4.679 -8.777 1.00 56.94 111 LYS A CA 1
ATOM 894 C C . LYS A 1 111 ? -13.615 4.902 -8.803 1.00 56.94 111 LYS A C 1
ATOM 896 O O . LYS A 1 111 ? -12.990 4.600 -9.813 1.00 56.94 111 LYS A O 1
ATOM 901 N N . ARG A 1 112 ? -13.023 5.447 -7.729 1.00 57.44 112 ARG A N 1
ATOM 902 C CA . ARG A 1 112 ? -11.580 5.710 -7.573 1.00 57.44 112 ARG A CA 1
ATOM 903 C C . ARG A 1 112 ? -10.774 4.499 -7.092 1.00 57.44 112 ARG A C 1
ATOM 905 O O . ARG A 1 112 ? -9.549 4.603 -7.007 1.00 57.44 112 ARG A O 1
ATOM 912 N N . VAL A 1 113 ? -11.429 3.386 -6.756 1.00 63.19 113 VAL A N 1
ATOM 913 C CA . VAL A 1 113 ? -10.752 2.132 -6.394 1.00 63.19 113 VAL A CA 1
ATOM 914 C C . VAL A 1 113 ? -9.907 1.653 -7.580 1.00 63.19 113 VAL A C 1
ATOM 916 O O . VAL A 1 113 ? -10.377 1.631 -8.714 1.00 63.19 113 VAL A O 1
ATOM 919 N N . ASP A 1 114 ? -8.642 1.331 -7.308 1.00 62.56 114 ASP A N 1
ATOM 920 C CA . ASP A 1 114 ? -7.660 0.794 -8.260 1.00 62.56 114 ASP A CA 1
ATOM 921 C C . ASP A 1 114 ? -7.348 1.696 -9.472 1.00 62.56 114 ASP A C 1
ATOM 923 O O . ASP A 1 114 ? -6.888 1.240 -10.518 1.00 62.56 114 ASP A O 1
ATOM 927 N N . GLN A 1 115 ? -7.526 3.015 -9.321 1.00 68.62 115 GLN A N 1
ATOM 928 C CA . GLN A 1 115 ? -7.079 3.991 -10.315 1.00 68.62 115 GLN A CA 1
ATOM 929 C C . GLN A 1 115 ? -5.610 4.370 -10.115 1.00 68.62 115 GLN A C 1
ATOM 931 O O . GLN A 1 115 ? -5.200 4.830 -9.043 1.00 68.62 115 GLN A O 1
ATOM 936 N N . PHE A 1 116 ? -4.828 4.268 -11.190 1.00 72.12 116 PHE A N 1
ATOM 937 C CA . PHE A 1 116 ? -3.417 4.640 -11.212 1.00 72.12 116 PHE A CA 1
ATOM 938 C C . PHE A 1 116 ? -3.135 5.729 -12.236 1.00 72.12 116 PHE A C 1
ATOM 940 O O . PHE A 1 116 ? -3.518 5.639 -13.398 1.00 72.12 116 PHE A O 1
ATOM 947 N N . ARG A 1 117 ? -2.369 6.735 -11.814 1.00 72.56 117 ARG A N 1
ATOM 948 C CA . ARG A 1 117 ? -1.665 7.637 -12.719 1.00 72.56 117 ARG A CA 1
ATOM 949 C C . ARG A 1 117 ? -0.243 7.123 -12.891 1.00 72.56 117 ARG A C 1
ATOM 951 O O . ARG A 1 117 ? 0.577 7.236 -11.975 1.00 72.56 117 ARG A O 1
ATOM 958 N N . VAL A 1 118 ? 0.046 6.583 -14.068 1.00 70.94 118 VAL A N 1
ATOM 959 C CA . VAL A 1 118 ? 1.392 6.144 -14.444 1.00 70.94 118 VAL A CA 1
ATOM 960 C C . VAL A 1 118 ? 2.213 7.355 -14.892 1.00 70.94 118 VAL A C 1
ATOM 962 O O . VAL A 1 118 ? 1.744 8.203 -15.648 1.00 70.94 118 VAL A O 1
ATOM 965 N N . ARG A 1 119 ? 3.436 7.462 -14.377 1.00 63.12 119 ARG A N 1
ATOM 966 C CA . ARG A 1 119 ? 4.471 8.410 -14.792 1.00 63.12 119 ARG A CA 1
ATOM 967 C C . ARG A 1 119 ? 5.710 7.601 -15.160 1.00 63.12 119 ARG A C 1
ATOM 969 O O . ARG A 1 119 ? 6.420 7.108 -14.281 1.00 63.12 119 ARG A O 1
ATOM 976 N N . GLY A 1 120 ? 5.956 7.456 -16.451 1.00 59.28 120 GLY A N 1
ATOM 977 C CA . GLY A 1 120 ? 7.138 6.790 -16.983 1.00 59.28 120 GLY A CA 1
ATOM 978 C C . GLY A 1 120 ? 7.806 7.660 -18.035 1.00 59.28 120 GLY A C 1
ATOM 979 O O . GLY A 1 120 ? 7.148 8.484 -18.669 1.00 59.28 120 GLY A O 1
ATOM 980 N N . LEU A 1 121 ? 9.109 7.465 -18.202 1.00 51.28 121 LEU A N 1
ATOM 981 C CA . LEU A 1 121 ? 9.803 7.842 -19.422 1.00 51.28 121 LEU A CA 1
ATOM 982 C C . LEU A 1 121 ? 9.785 6.594 -20.302 1.00 51.28 121 LEU A C 1
ATOM 984 O O . LEU A 1 121 ? 10.357 5.570 -19.928 1.00 51.28 121 LEU A O 1
ATOM 988 N N . ILE A 1 122 ? 9.092 6.653 -21.439 1.00 53.28 122 ILE A N 1
ATOM 989 C CA . ILE A 1 122 ? 9.242 5.623 -22.466 1.00 53.28 122 ILE A CA 1
ATOM 990 C C . ILE A 1 122 ? 10.590 5.904 -23.119 1.00 53.28 122 ILE A C 1
ATOM 992 O O . ILE A 1 122 ? 10.721 6.823 -23.921 1.00 53.28 122 ILE A O 1
AT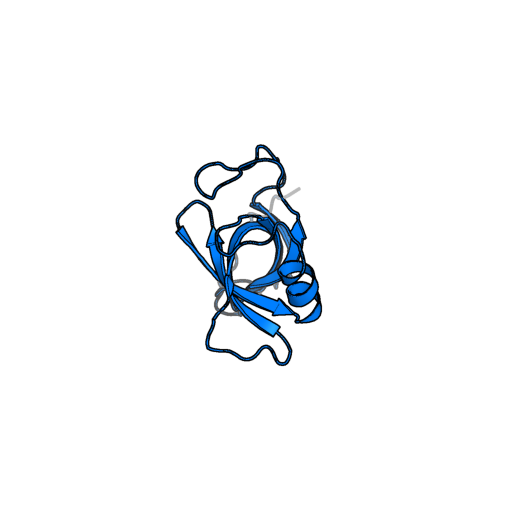OM 996 N N . HIS A 1 123 ? 11.614 5.172 -22.690 1.00 46.78 123 HIS A N 1
ATOM 997 C CA . HIS A 1 123 ? 12.897 5.192 -23.370 1.00 46.78 123 HIS A CA 1
ATOM 998 C C . HIS A 1 123 ? 12.761 4.342 -24.629 1.00 46.78 123 HIS A C 1
ATOM 1000 O O . HIS A 1 123 ? 12.643 3.120 -24.540 1.00 46.78 123 HIS A O 1
ATOM 1006 N N . ASP A 1 124 ? 12.742 5.009 -25.778 1.00 42.84 124 ASP A N 1
ATOM 1007 C CA . ASP A 1 124 ? 12.959 4.372 -27.069 1.00 42.84 124 ASP A CA 1
ATOM 1008 C C . ASP A 1 124 ? 14.394 3.829 -27.061 1.00 42.84 124 ASP A C 1
ATOM 1010 O O . ASP A 1 124 ? 15.364 4.593 -27.032 1.00 42.84 124 ASP A O 1
ATOM 1014 N N . VAL A 1 125 ? 14.539 2.511 -26.924 1.00 46.66 125 VAL A N 1
ATOM 1015 C CA . VAL A 1 125 ? 15.852 1.867 -26.993 1.00 46.66 125 VAL A CA 1
ATOM 1016 C C . VAL A 1 125 ? 16.167 1.727 -28.476 1.00 46.66 125 VAL A C 1
ATOM 1018 O O . VAL A 1 125 ? 15.718 0.770 -29.102 1.00 46.66 125 VAL A O 1
ATOM 1021 N N . LYS A 1 126 ? 16.883 2.715 -29.022 1.00 40.81 126 LYS A N 1
ATOM 1022 C CA . LYS A 1 126 ? 17.558 2.587 -30.317 1.00 40.81 126 LYS A CA 1
ATOM 1023 C C . LYS A 1 126 ? 18.665 1.542 -30.249 1.00 40.81 126 LYS A C 1
ATOM 1025 O O . LYS A 1 126 ? 19.350 1.486 -29.199 1.00 40.81 126 LYS A O 1
#

Foldseek 3Di:
DDDDDDDPDPFQFKWKKWAKAKFAWAFDPPDDQPFKTWTWTQALVRDIFTEIEGPVQVVVQVPPPPHDRQAIWTFTWMWIADRRRHTDYIYGDHTHHDPDPDHSNHDPPDPRHPDMDMGGDPDPPD

Secondary structure (DSSP, 8-state):
---PPPPPPSSPPPEEEEEEEEEEEEE-TTS--SSEEEEEEEETTS-EEEEEEEHHHHHHHHT-TT--TT--EEEEEEEEB-TTS-B--EEEEEEEEPSSS-BTTB--S-TTTT-EEEEE------